Protein AF-A0A3S0EVJ2-F1 (afdb_monomer_lite)

Structure (mmCIF, N/CA/C/O backbone):
data_AF-A0A3S0EVJ2-F1
#
_entry.id   AF-A0A3S0EVJ2-F1
#
loop_
_atom_site.group_PDB
_atom_site.id
_atom_site.type_symbol
_atom_site.label_atom_id
_atom_site.label_alt_id
_atom_site.label_comp_id
_atom_site.label_asym_id
_atom_site.label_entity_id
_atom_site.label_seq_id
_atom_site.pdbx_PDB_ins_code
_atom_site.Cartn_x
_atom_site.Cartn_y
_atom_site.Cartn_z
_atom_site.occupancy
_atom_site.B_iso_or_equiv
_atom_site.auth_seq_id
_atom_site.auth_comp_id
_atom_site.auth_asym_id
_atom_site.auth_atom_id
_atom_site.pdbx_PDB_model_num
ATOM 1 N N . MET A 1 1 ? 15.699 -9.186 -1.131 1.00 78.44 1 MET A N 1
ATOM 2 C CA . MET A 1 1 ? 15.725 -7.736 -0.841 1.00 78.44 1 MET A CA 1
ATOM 3 C C . MET A 1 1 ? 14.371 -7.357 -0.269 1.00 78.44 1 MET A C 1
ATOM 5 O O . MET A 1 1 ? 13.377 -7.865 -0.770 1.00 78.44 1 MET A O 1
ATOM 9 N N . SER A 1 2 ? 14.331 -6.539 0.780 1.00 86.75 2 SER A N 1
ATOM 10 C CA . SER A 1 2 ? 13.097 -6.071 1.421 1.00 86.75 2 SER A CA 1
ATOM 11 C C . SER A 1 2 ? 13.138 -4.554 1.551 1.00 86.75 2 SER A C 1
ATOM 13 O O . SER A 1 2 ? 14.185 -4.005 1.890 1.00 86.75 2 SER A O 1
ATOM 15 N N . LEU A 1 3 ? 12.007 -3.900 1.302 1.00 86.50 3 LEU A N 1
ATOM 16 C CA . LEU A 1 3 ? 11.791 -2.490 1.605 1.00 86.50 3 LEU A CA 1
ATOM 17 C C . LEU A 1 3 ? 10.789 -2.410 2.756 1.00 86.50 3 LEU A C 1
ATOM 19 O O . LEU A 1 3 ? 9.761 -3.083 2.716 1.00 86.50 3 LEU A O 1
ATOM 23 N N . ALA A 1 4 ? 11.101 -1.604 3.764 1.00 92.69 4 ALA A N 1
ATOM 24 C CA . ALA A 1 4 ? 10.222 -1.330 4.891 1.00 92.69 4 ALA A CA 1
ATOM 25 C C . ALA A 1 4 ? 10.056 0.184 5.041 1.00 92.69 4 ALA A C 1
ATOM 27 O O . ALA A 1 4 ? 10.970 0.944 4.720 1.00 92.69 4 ALA A O 1
ATOM 28 N N . ALA A 1 5 ? 8.882 0.596 5.507 1.00 90.56 5 ALA A N 1
ATOM 29 C CA . ALA A 1 5 ? 8.569 1.973 5.846 1.00 90.56 5 ALA A CA 1
ATOM 30 C C . ALA A 1 5 ? 7.758 1.972 7.141 1.00 90.56 5 ALA A C 1
ATOM 32 O O . ALA A 1 5 ? 6.828 1.176 7.282 1.00 90.56 5 ALA A O 1
ATOM 33 N N . ASP A 1 6 ? 8.108 2.873 8.050 1.00 93.00 6 ASP A N 1
ATOM 34 C CA . ASP A 1 6 ? 7.397 3.083 9.303 1.00 93.00 6 ASP A CA 1
ATOM 35 C C . ASP A 1 6 ? 6.576 4.369 9.207 1.00 93.00 6 ASP A C 1
ATOM 37 O O . ASP A 1 6 ? 7.043 5.387 8.690 1.00 93.00 6 ASP A O 1
ATOM 41 N N . LEU A 1 7 ? 5.341 4.318 9.700 1.00 88.81 7 LEU A N 1
ATOM 42 C CA . LEU A 1 7 ? 4.457 5.472 9.799 1.00 88.81 7 LEU A CA 1
ATOM 43 C C . LEU A 1 7 ? 3.953 5.570 11.233 1.00 88.81 7 LEU A C 1
ATOM 45 O O . LEU A 1 7 ? 3.398 4.612 11.774 1.00 88.81 7 LEU A O 1
ATOM 49 N N . GLU A 1 8 ? 4.143 6.733 11.848 1.00 90.75 8 GLU A N 1
ATOM 50 C CA . GLU A 1 8 ? 3.673 6.963 13.207 1.00 90.75 8 GLU A CA 1
ATOM 51 C C . GLU A 1 8 ? 2.144 6.943 13.267 1.00 90.75 8 GLU A C 1
ATOM 53 O O . GLU A 1 8 ? 1.458 7.526 12.425 1.00 90.75 8 GLU A O 1
ATOM 58 N N . ALA A 1 9 ? 1.597 6.316 14.311 1.00 86.88 9 ALA A N 1
ATOM 59 C CA . ALA A 1 9 ? 0.150 6.246 14.512 1.00 86.88 9 ALA A CA 1
ATOM 60 C C . ALA A 1 9 ? -0.497 7.639 14.612 1.00 86.88 9 ALA A C 1
ATOM 62 O O . ALA A 1 9 ? -1.634 7.813 14.184 1.00 86.88 9 ALA A O 1
ATOM 63 N N . ALA A 1 10 ? 0.238 8.641 15.110 1.00 88.25 10 ALA A N 1
ATOM 64 C CA . ALA A 1 10 ? -0.221 10.027 15.194 1.00 88.25 10 ALA A CA 1
ATOM 65 C C . ALA A 1 10 ? -0.474 10.678 13.818 1.00 88.25 10 ALA A C 1
ATOM 67 O O . ALA A 1 10 ? -1.190 11.673 13.731 1.00 88.25 10 ALA A O 1
ATOM 68 N N . CYS A 1 11 ? 0.084 10.122 12.739 1.00 90.06 11 CYS A N 1
ATOM 69 C CA . CYS A 1 11 ? -0.167 10.577 11.373 1.00 90.06 11 CYS A CA 1
ATOM 70 C C . CYS A 1 11 ? -1.436 9.966 10.759 1.00 90.06 11 CYS A C 1
ATOM 72 O O . CYS A 1 11 ? -1.799 10.319 9.635 1.00 90.06 11 CYS A O 1
ATOM 74 N N . LEU A 1 12 ? -2.094 9.034 11.453 1.00 88.00 12 LEU A N 1
ATOM 75 C CA . LEU A 1 12 ? -3.282 8.348 10.962 1.00 88.00 12 LEU A CA 1
ATOM 76 C C . LEU A 1 12 ? -4.567 9.013 11.475 1.00 88.00 12 LEU A C 1
ATOM 78 O O . LEU A 1 12 ? -4.590 9.563 12.577 1.00 88.00 12 LEU A O 1
ATOM 82 N N . PRO A 1 13 ? -5.674 8.927 10.716 1.00 88.75 13 PRO A N 1
ATOM 83 C CA . PRO A 1 13 ? -6.986 9.278 11.242 1.00 88.75 13 PRO A CA 1
ATOM 84 C C . PRO A 1 13 ? -7.338 8.414 12.462 1.00 88.75 13 PRO A C 1
ATOM 86 O O . PRO A 1 13 ? -7.013 7.228 12.509 1.00 88.75 13 PRO A O 1
ATOM 89 N N . ALA A 1 14 ? -8.047 8.992 13.431 1.00 88.12 14 ALA A N 1
ATOM 90 C CA . ALA A 1 14 ? -8.553 8.238 14.573 1.00 88.12 14 ALA A CA 1
ATOM 91 C C . ALA A 1 14 ? -9.672 7.260 14.160 1.00 88.12 14 ALA A C 1
ATOM 93 O O . ALA A 1 14 ? -10.445 7.533 13.239 1.00 88.12 14 ALA A O 1
ATOM 94 N N . GLY A 1 15 ? -9.806 6.155 14.900 1.00 89.12 15 GLY A N 1
ATOM 95 C CA . GLY A 1 15 ? -10.905 5.196 14.756 1.00 89.12 15 GLY A CA 1
ATOM 96 C C . GLY A 1 15 ? -10.574 3.964 13.911 1.00 89.12 15 GLY A C 1
ATOM 97 O O . GLY A 1 15 ? -9.432 3.507 13.846 1.00 89.12 1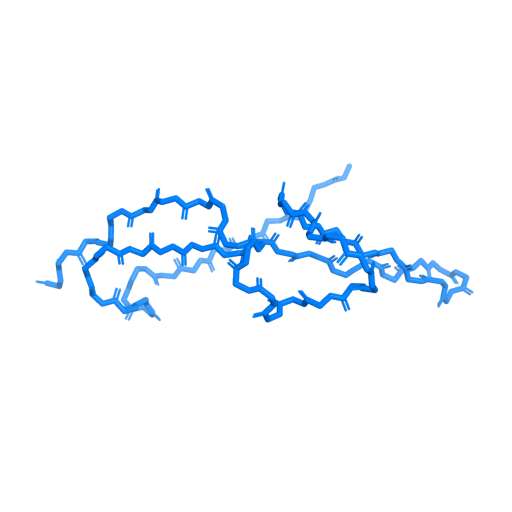5 GLY A O 1
ATOM 98 N N . GLU A 1 16 ? -11.607 3.367 13.314 1.00 92.69 16 GLU A N 1
ATOM 99 C CA . GLU A 1 16 ? -11.457 2.181 12.469 1.00 92.69 16 GLU A CA 1
ATOM 100 C C . GLU A 1 16 ? -10.961 2.571 11.077 1.00 92.69 16 GLU A C 1
ATOM 102 O O . GLU A 1 16 ? -11.603 3.325 10.343 1.00 92.69 16 GLU A O 1
ATOM 107 N N . LEU A 1 17 ? -9.810 2.024 10.704 1.00 92.94 17 LEU A N 1
ATOM 108 C CA . LEU A 1 17 ? -9.168 2.254 9.426 1.00 92.94 17 LEU A CA 1
ATOM 109 C C . LEU A 1 17 ? -9.394 1.062 8.506 1.00 92.94 17 LEU A C 1
ATOM 111 O O . LEU A 1 17 ? -9.245 -0.098 8.896 1.00 92.94 17 LEU A O 1
ATOM 115 N N . ARG A 1 18 ? -9.679 1.372 7.243 1.00 95.19 18 ARG A N 1
ATOM 116 C CA . ARG A 1 18 ? -9.417 0.465 6.129 1.00 95.19 18 ARG A CA 1
ATOM 117 C C . ARG A 1 18 ? -8.222 1.006 5.368 1.00 95.19 18 ARG A C 1
ATOM 119 O O . ARG A 1 18 ? -8.227 2.185 5.025 1.00 95.19 18 ARG A O 1
ATOM 126 N N . LEU A 1 19 ? -7.217 0.171 5.131 1.00 93.75 19 LEU A N 1
ATOM 127 C CA . LEU A 1 19 ? -5.968 0.544 4.472 1.00 93.75 19 LEU A CA 1
ATOM 128 C C . LEU A 1 19 ? -5.838 -0.191 3.138 1.00 93.75 19 LEU A C 1
ATOM 130 O O . LEU A 1 19 ? -6.060 -1.402 3.058 1.00 93.75 19 LEU A O 1
ATOM 134 N N . GLY A 1 20 ? -5.445 0.552 2.107 1.00 95.38 20 GLY A N 1
ATOM 135 C CA . GLY A 1 20 ? -4.897 0.016 0.868 1.00 95.38 20 GLY A CA 1
ATOM 136 C C . GLY A 1 20 ? -3.380 0.133 0.926 1.00 95.38 20 GLY A C 1
ATOM 137 O O . GLY A 1 20 ? -2.861 1.220 1.165 1.00 95.38 20 GLY A O 1
ATOM 138 N N . ILE A 1 21 ? -2.673 -0.984 0.747 1.00 94.50 21 ILE A N 1
ATOM 139 C CA . ILE A 1 21 ? -1.208 -1.006 0.677 1.00 94.50 21 ILE A CA 1
ATOM 140 C C . ILE A 1 21 ? -0.824 -1.311 -0.762 1.00 94.50 21 ILE A C 1
ATOM 142 O O . ILE A 1 21 ? -1.207 -2.351 -1.304 1.00 94.50 21 ILE A O 1
ATOM 146 N N . THR A 1 22 ? -0.068 -0.399 -1.364 1.00 95.62 22 THR A N 1
ATOM 147 C CA . THR A 1 22 ? 0.368 -0.472 -2.758 1.00 95.62 22 THR A CA 1
ATOM 148 C C . THR A 1 22 ? 1.849 -0.143 -2.867 1.00 95.62 22 THR A C 1
ATOM 150 O O . THR A 1 22 ? 2.366 0.645 -2.078 1.00 95.62 22 THR A O 1
ATOM 153 N N . ALA A 1 23 ? 2.525 -0.698 -3.868 1.00 94.31 23 ALA A N 1
ATOM 154 C CA . ALA A 1 23 ? 3.909 -0.371 -4.184 1.00 94.31 23 ALA A CA 1
ATOM 155 C C . ALA A 1 23 ? 4.092 -0.212 -5.695 1.00 94.31 23 ALA A C 1
ATOM 157 O O . ALA A 1 23 ? 3.533 -0.975 -6.485 1.00 94.31 23 ALA A O 1
ATOM 158 N N . VAL A 1 24 ? 4.911 0.763 -6.084 1.00 94.88 24 VAL A N 1
ATOM 159 C CA . VAL A 1 24 ? 5.402 0.929 -7.454 1.00 94.88 24 VAL A CA 1
ATOM 160 C C . VAL A 1 24 ? 6.891 0.632 -7.441 1.00 94.88 24 VAL A C 1
ATOM 162 O O . VAL A 1 24 ? 7.627 1.212 -6.647 1.00 94.88 24 VAL A O 1
ATOM 165 N N . ILE A 1 25 ? 7.323 -0.289 -8.296 1.00 93.75 25 ILE A N 1
ATOM 166 C CA . ILE A 1 25 ? 8.724 -0.683 -8.424 1.00 93.75 25 ILE A CA 1
ATOM 167 C C . ILE A 1 25 ? 9.177 -0.318 -9.829 1.00 93.75 25 ILE A C 1
ATOM 169 O O . ILE A 1 25 ? 8.679 -0.889 -10.798 1.00 93.75 25 ILE A O 1
ATOM 173 N N . GLU A 1 26 ? 10.117 0.613 -9.924 1.00 96.50 26 GLU A N 1
ATOM 174 C CA . GLU A 1 26 ? 10.828 0.913 -11.163 1.00 96.50 26 GLU A CA 1
ATOM 175 C C . GLU A 1 26 ? 12.026 -0.036 -11.302 1.00 96.50 26 GLU A C 1
ATOM 177 O O . GLU A 1 26 ? 12.820 -0.209 -10.374 1.00 96.50 26 GLU A O 1
ATOM 182 N N . HIS A 1 27 ? 12.125 -0.697 -12.451 1.00 95.50 27 HIS A N 1
ATOM 183 C CA . HIS A 1 27 ? 13.232 -1.581 -12.808 1.00 95.50 27 HIS A CA 1
ATOM 184 C C . HIS A 1 27 ? 14.333 -0.785 -13.511 1.00 95.50 27 HIS A C 1
ATOM 186 O O . HIS A 1 27 ? 14.088 0.273 -14.082 1.00 95.50 27 HIS A O 1
ATOM 192 N N . CYS A 1 28 ? 15.559 -1.315 -13.523 1.00 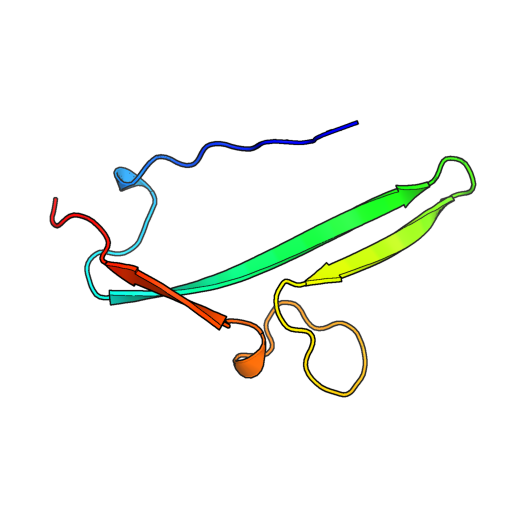96.62 28 CYS A N 1
ATOM 193 C CA . CYS A 1 28 ? 16.705 -0.645 -14.152 1.00 96.62 28 CYS A CA 1
ATOM 194 C C . CYS A 1 28 ? 16.541 -0.398 -15.665 1.00 96.62 28 CYS A C 1
ATOM 196 O O . CYS A 1 28 ? 17.283 0.397 -16.235 1.00 96.62 28 CYS A O 1
ATOM 198 N N . ASP A 1 29 ? 15.610 -1.094 -16.318 1.00 97.12 29 ASP A N 1
ATOM 199 C CA . ASP A 1 29 ? 15.253 -0.918 -17.729 1.00 97.12 29 ASP A CA 1
ATOM 200 C C . ASP A 1 29 ? 14.144 0.133 -17.953 1.00 97.12 29 ASP A C 1
ATOM 202 O O . ASP A 1 29 ? 13.713 0.345 -19.086 1.00 97.12 29 ASP A O 1
ATOM 206 N N . GLY A 1 30 ? 13.687 0.801 -16.888 1.00 97.06 30 GLY A N 1
ATOM 207 C CA . GLY A 1 30 ? 12.629 1.812 -16.906 1.00 97.06 30 GLY A CA 1
ATOM 208 C C . GLY A 1 30 ? 11.204 1.245 -16.851 1.00 97.06 30 GLY A C 1
ATOM 209 O O . GLY A 1 30 ? 10.234 2.011 -16.825 1.00 97.06 30 GLY A O 1
ATOM 210 N N . HIS A 1 31 ? 11.027 -0.080 -16.820 1.00 97.31 31 HIS A N 1
ATOM 211 C CA . HIS A 1 31 ? 9.705 -0.680 -16.661 1.00 97.31 31 HIS A CA 1
ATOM 212 C C . HIS A 1 31 ? 9.195 -0.550 -15.217 1.00 97.31 31 HIS A C 1
ATOM 214 O O . HIS A 1 31 ? 9.958 -0.605 -14.256 1.00 97.31 31 HIS A O 1
ATOM 220 N N . HIS A 1 32 ? 7.876 -0.424 -15.055 1.00 96.00 32 HIS A N 1
ATOM 221 C CA . HIS A 1 32 ? 7.226 -0.299 -13.753 1.00 96.00 32 HIS A CA 1
ATOM 222 C C . HIS A 1 32 ? 6.390 -1.536 -13.426 1.00 96.00 32 HIS A C 1
ATOM 224 O O . HIS A 1 32 ? 5.582 -1.993 -14.228 1.00 96.00 32 HIS A O 1
ATOM 230 N N . SER A 1 33 ? 6.539 -2.065 -12.214 1.00 93.62 33 SER A N 1
ATOM 231 C CA . SER A 1 33 ? 5.633 -3.067 -11.649 1.00 93.62 33 SER A CA 1
ATOM 232 C C . SER A 1 33 ? 4.761 -2.440 -10.571 1.00 93.62 33 SER A C 1
ATOM 234 O O . SER A 1 33 ? 5.265 -1.761 -9.677 1.00 93.62 33 SER A O 1
ATOM 236 N N . TYR A 1 34 ? 3.460 -2.703 -10.638 1.00 94.81 34 TYR A N 1
ATOM 237 C CA . TYR A 1 34 ? 2.465 -2.169 -9.715 1.00 94.81 34 TYR A CA 1
ATOM 238 C C . TYR A 1 34 ? 1.929 -3.306 -8.851 1.00 94.81 34 TYR A C 1
ATOM 240 O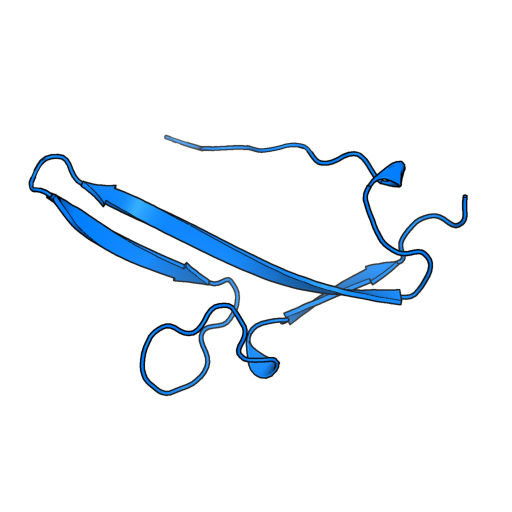 O . TYR A 1 34 ? 1.424 -4.301 -9.368 1.00 94.81 34 TYR A O 1
ATOM 248 N N . TRP A 1 35 ? 2.042 -3.153 -7.539 1.00 94.62 35 TRP A N 1
ATOM 249 C CA . TRP A 1 35 ? 1.609 -4.139 -6.559 1.00 94.62 35 TRP A CA 1
ATOM 250 C C . TRP A 1 35 ? 0.564 -3.525 -5.643 1.00 94.62 35 TRP A C 1
ATOM 252 O O . TRP A 1 35 ? 0.656 -2.356 -5.271 1.00 94.62 35 TRP A O 1
ATOM 262 N N . ALA A 1 36 ? -0.409 -4.335 -5.253 1.00 96.12 36 ALA A N 1
ATOM 263 C CA . ALA A 1 36 ? -1.399 -4.001 -4.247 1.00 96.12 36 ALA A CA 1
ATOM 264 C C . ALA A 1 36 ? -1.681 -5.252 -3.417 1.00 96.12 36 ALA A C 1
ATOM 266 O O . ALA A 1 36 ? -1.635 -6.362 -3.950 1.00 96.12 36 ALA A O 1
ATOM 267 N N . LEU A 1 37 ? -1.998 -5.086 -2.132 1.00 95.38 37 LEU A N 1
ATOM 268 C CA . LEU A 1 37 ? -2.417 -6.216 -1.298 1.00 95.38 37 LEU A CA 1
ATOM 269 C C . LEU A 1 37 ? -3.685 -6.887 -1.855 1.00 95.38 37 LEU A C 1
ATOM 271 O O . LEU A 1 37 ? -3.797 -8.109 -1.850 1.00 95.38 37 LEU A O 1
ATOM 275 N N . ALA A 1 38 ? -4.614 -6.076 -2.362 1.00 96.94 38 ALA A N 1
ATOM 276 C CA . ALA A 1 38 ? -5.751 -6.508 -3.158 1.00 96.94 38 ALA A CA 1
ATOM 277 C C . ALA A 1 38 ? -5.839 -5.617 -4.401 1.00 96.94 38 ALA A C 1
ATOM 279 O O . ALA A 1 38 ? -5.876 -4.394 -4.279 1.00 96.94 38 ALA A O 1
ATOM 280 N N . HIS A 1 39 ? -5.850 -6.225 -5.589 1.00 95.81 39 HIS A N 1
ATOM 281 C CA . HIS A 1 39 ? -5.943 -5.513 -6.863 1.00 95.81 39 HIS A CA 1
ATOM 282 C C . HIS A 1 39 ? -7.352 -5.677 -7.456 1.00 95.81 39 HIS A C 1
ATOM 284 O O . HIS A 1 39 ? -7.691 -6.778 -7.904 1.00 95.81 39 HIS A O 1
ATOM 290 N N . PRO A 1 40 ? -8.180 -4.615 -7.478 1.00 95.19 40 PRO A N 1
ATOM 291 C CA . PRO A 1 40 ? -9.487 -4.650 -8.128 1.00 95.19 40 PRO A CA 1
ATOM 292 C C . PRO A 1 40 ? -9.377 -4.912 -9.641 1.00 95.19 40 PRO A C 1
ATOM 294 O O . PRO A 1 40 ? -8.338 -4.636 -10.241 1.00 95.19 40 PRO A O 1
ATOM 297 N N . PRO A 1 41 ? -10.421 -5.445 -10.298 1.00 95.19 41 PRO A N 1
ATOM 298 C CA . PRO A 1 41 ? -10.416 -5.629 -11.746 1.00 95.19 41 PRO A CA 1
ATOM 299 C C . PRO A 1 41 ? -10.191 -4.313 -12.506 1.00 95.19 41 PRO A C 1
ATOM 301 O O . PRO A 1 41 ? -10.743 -3.278 -12.144 1.00 95.19 41 PRO A O 1
ATOM 304 N N . GLY A 1 42 ? -9.445 -4.370 -13.612 1.00 93.25 42 GLY A N 1
ATOM 305 C CA . GLY A 1 42 ? -9.187 -3.215 -14.475 1.00 93.25 42 GLY A CA 1
ATOM 306 C C . GLY A 1 42 ? -7.726 -2.773 -14.468 1.00 93.25 42 GLY A C 1
ATOM 307 O O . GLY A 1 42 ? -6.823 -3.571 -14.223 1.00 93.25 42 GLY A O 1
ATOM 308 N N . LYS A 1 43 ? -7.494 -1.503 -14.815 1.00 93.94 43 LYS A N 1
ATOM 309 C CA . LYS A 1 43 ? -6.157 -0.892 -14.772 1.00 93.94 43 LYS A CA 1
ATOM 310 C C . LYS A 1 43 ? -5.764 -0.598 -13.317 1.00 93.94 43 LYS A C 1
ATOM 312 O O . LYS A 1 43 ? -6.667 -0.374 -12.514 1.00 93.94 43 LYS A O 1
ATOM 317 N N . PRO A 1 44 ? -4.459 -0.526 -12.992 1.00 93.31 44 PRO A N 1
ATOM 318 C CA . PRO A 1 44 ? -4.021 -0.131 -11.659 1.00 93.31 44 PRO A CA 1
ATOM 319 C C . PRO A 1 44 ? -4.624 1.218 -11.249 1.00 93.31 44 PRO A C 1
ATOM 321 O O . PRO A 1 44 ? -4.367 2.241 -11.883 1.00 93.31 44 PRO A O 1
ATOM 324 N N . ASP A 1 45 ? -5.426 1.197 -10.188 1.00 95.12 45 ASP A N 1
ATOM 325 C CA . ASP A 1 45 ? -5.991 2.375 -9.537 1.00 95.12 45 ASP A CA 1
ATOM 326 C C . ASP A 1 45 ? -5.834 2.223 -8.023 1.00 95.12 45 ASP A C 1
ATOM 328 O O . ASP A 1 45 ? -6.54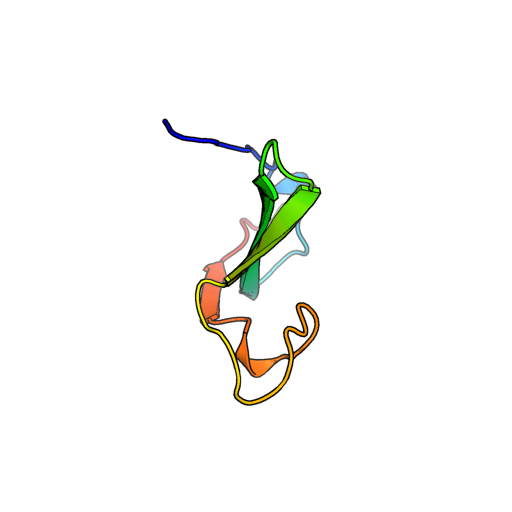4 1.460 -7.367 1.00 95.12 45 ASP A O 1
ATOM 332 N N . PHE A 1 46 ? -4.879 2.961 -7.461 1.00 95.38 46 PHE A N 1
ATOM 333 C CA . PHE A 1 46 ? -4.573 2.931 -6.029 1.00 95.38 46 PHE A CA 1
ATOM 334 C C . PHE A 1 46 ? -5.641 3.602 -5.165 1.00 95.38 46 PHE A C 1
ATOM 336 O O . PHE A 1 46 ? -5.652 3.423 -3.948 1.00 95.38 46 PHE A O 1
ATOM 343 N N . HIS A 1 47 ? -6.560 4.343 -5.782 1.00 94.75 47 HIS A N 1
ATOM 344 C CA . HIS A 1 47 ? -7.677 4.983 -5.101 1.00 94.75 47 HIS A CA 1
ATOM 345 C C . HIS A 1 47 ? -8.951 4.135 -5.157 1.00 94.75 47 HIS A C 1
ATOM 347 O O . HIS A 1 47 ? -9.939 4.481 -4.500 1.00 94.75 47 HIS A O 1
ATOM 353 N N . HIS A 1 48 ? -8.946 3.013 -5.888 1.00 96.81 48 HIS A N 1
ATOM 354 C CA . HIS A 1 48 ? -10.104 2.139 -5.970 1.00 96.81 48 HIS A CA 1
ATOM 355 C C . HIS A 1 48 ? -10.411 1.550 -4.591 1.00 96.81 48 HIS A C 1
ATOM 357 O O . HIS A 1 48 ? -9.596 0.847 -3.989 1.00 96.81 48 HIS A O 1
ATOM 363 N N . ARG A 1 49 ? -11.618 1.822 -4.082 1.00 95.56 49 ARG A N 1
ATOM 364 C CA . ARG A 1 49 ? -11.990 1.513 -2.693 1.00 95.56 49 ARG A CA 1
ATOM 365 C C . ARG A 1 49 ? -11.852 0.028 -2.354 1.00 95.56 49 ARG A C 1
ATOM 367 O O . ARG A 1 49 ? -11.434 -0.295 -1.248 1.00 95.56 49 ARG A O 1
ATOM 374 N N . ASP A 1 50 ? -12.144 -0.851 -3.306 1.00 96.00 50 ASP A N 1
ATOM 375 C CA . ASP A 1 50 ? -12.031 -2.305 -3.119 1.00 96.00 50 ASP A CA 1
ATOM 376 C C . ASP A 1 50 ? -10.584 -2.795 -2.921 1.00 96.00 50 A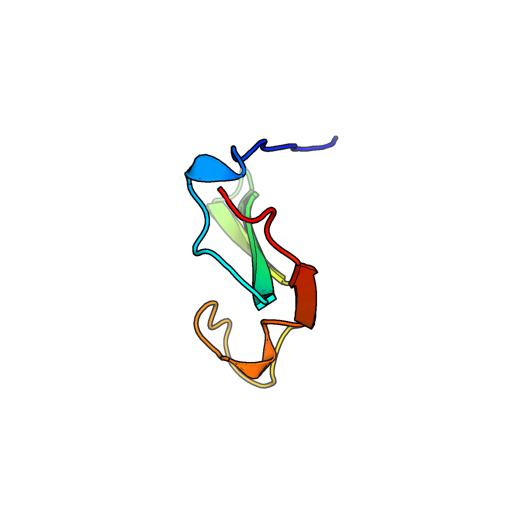SP A C 1
ATOM 378 O O . ASP A 1 50 ? -10.375 -3.918 -2.473 1.00 96.00 50 ASP A O 1
ATOM 382 N N . GLY A 1 51 ? -9.575 -1.957 -3.194 1.00 96.81 51 GLY A N 1
ATOM 383 C CA . GLY A 1 51 ? -8.175 -2.248 -2.870 1.00 96.81 51 GLY A CA 1
ATOM 384 C C . GLY A 1 51 ? -7.829 -2.073 -1.383 1.00 96.81 51 GLY A C 1
ATOM 385 O O . GLY A 1 51 ? -6.764 -2.502 -0.937 1.00 96.81 51 GLY A O 1
ATOM 386 N N . PHE A 1 52 ? -8.715 -1.464 -0.586 1.00 96.62 52 PHE A N 1
ATOM 387 C CA . PHE A 1 52 ? -8.507 -1.211 0.842 1.00 96.62 52 PHE A CA 1
ATOM 388 C C . PHE A 1 52 ? -8.911 -2.433 1.680 1.00 96.62 52 PHE A C 1
ATOM 390 O O . PHE A 1 52 ? -9.965 -2.455 2.321 1.00 96.62 52 PHE A O 1
ATOM 397 N N . ALA A 1 53 ? -8.069 -3.465 1.643 1.00 96.38 53 ALA A N 1
ATOM 398 C CA . ALA A 1 53 ? -8.368 -4.790 2.183 1.00 96.38 53 ALA A CA 1
ATOM 399 C C . ALA A 1 53 ? -7.944 -5.024 3.646 1.00 96.38 53 ALA A C 1
ATOM 401 O O . ALA A 1 53 ? -8.357 -6.019 4.239 1.00 96.38 53 ALA A O 1
ATOM 402 N N . VAL A 1 54 ? -7.136 -4.146 4.253 1.00 95.06 54 VAL A N 1
ATOM 403 C CA . VAL A 1 54 ? -6.703 -4.312 5.654 1.00 95.06 54 VAL A CA 1
ATOM 404 C C . VAL A 1 54 ? -7.602 -3.509 6.577 1.00 95.06 54 VAL A C 1
ATOM 406 O O . VAL A 1 54 ? -7.710 -2.298 6.415 1.00 95.06 54 VAL A O 1
ATOM 409 N N . ALA A 1 55 ? -8.188 -4.158 7.580 1.00 94.19 55 ALA A N 1
ATOM 410 C CA . ALA A 1 55 ? -8.836 -3.476 8.694 1.00 94.19 55 ALA A CA 1
ATOM 411 C C . ALA A 1 55 ? -7.841 -3.299 9.853 1.00 94.19 55 ALA A C 1
ATOM 413 O O . ALA A 1 55 ? -7.216 -4.267 10.287 1.00 94.19 55 ALA A O 1
ATOM 414 N N . LEU A 1 56 ? -7.711 -2.077 10.364 1.00 91.31 56 LEU A N 1
ATOM 415 C CA . LEU A 1 56 ? -6.858 -1.740 11.503 1.00 91.31 56 LEU A CA 1
ATOM 416 C C . LEU A 1 56 ? -7.630 -0.834 12.463 1.00 91.31 56 LEU A C 1
ATOM 418 O O . LEU A 1 56 ? -8.334 0.074 12.033 1.00 91.31 56 LEU A O 1
ATOM 422 N N . LYS A 1 57 ? -7.484 -1.043 13.771 1.00 86.62 57 LYS A N 1
ATOM 423 C CA . LYS A 1 57 ? -7.946 -0.066 14.764 1.00 86.62 57 LYS A CA 1
ATOM 424 C C . LYS A 1 57 ? -6.800 0.890 15.050 1.00 86.62 57 LYS A C 1
ATOM 426 O O . LYS A 1 57 ? -5.779 0.455 15.582 1.00 86.62 57 LYS A O 1
ATOM 431 N N . ALA A 1 58 ? -6.951 2.159 14.675 1.00 77.81 58 ALA A N 1
ATOM 432 C CA . ALA A 1 58 ? -5.992 3.169 15.086 1.00 77.81 58 ALA A CA 1
ATOM 433 C C . ALA A 1 58 ? -6.075 3.320 16.613 1.00 77.81 58 ALA A C 1
ATOM 435 O O . ALA A 1 58 ? -7.186 3.291 17.160 1.00 77.81 58 ALA A O 1
ATOM 436 N N . PRO A 1 59 ? -4.941 3.478 17.312 1.00 67.00 59 PRO A N 1
ATOM 437 C CA . PRO A 1 59 ? -4.973 3.893 18.702 1.00 67.00 59 PRO A CA 1
ATOM 438 C C . PRO A 1 59 ? -5.765 5.197 18.797 1.00 67.00 59 PRO A C 1
ATOM 440 O O . PRO A 1 59 ? -5.569 6.108 17.990 1.00 67.00 59 PRO A O 1
ATOM 443 N N . THR A 1 60 ? -6.679 5.284 19.758 1.00 60.25 60 THR A N 1
ATOM 444 C CA . THR A 1 60 ? -7.229 6.586 20.135 1.00 60.25 60 THR A CA 1
ATOM 445 C C . THR A 1 60 ? -6.061 7.441 20.644 1.00 60.25 60 THR A C 1
ATOM 447 O O . THR A 1 60 ? -5.263 6.899 21.417 1.00 60.25 60 THR A O 1
ATOM 450 N N . PRO A 1 61 ? -5.921 8.708 20.206 1.00 59.69 61 PRO A N 1
ATOM 451 C CA . PRO A 1 61 ? -4.952 9.629 20.793 1.00 59.69 61 PRO A CA 1
ATOM 452 C C . PRO A 1 61 ? -5.070 9.711 22.318 1.00 59.69 61 PRO A C 1
ATOM 454 O O . PRO A 1 61 ? -6.213 9.595 22.826 1.00 59.69 61 PRO A O 1
#

Foldseek 3Di:
DDDDDDDDLVVDDAFKDQAKDKDWDQDPVRDIDIDTPDADPDPDDSPPPVSRHDIDHRDDD

Sequence (61 aa):
MSLAADLEAACLPAGELRLGITAVIEHCDGHHSYWALAHPPGKPDFHHRDGFAVALKAPTP

Radius of gyration: 14.15 Å; chains: 1; bounding box: 29×18×38 Å

Secondary structure (DSSP, 8-state):
--------GGGSPSSEEEE--EEEEE-TTS-EEEEESS--SSS--TT-GGG--EEE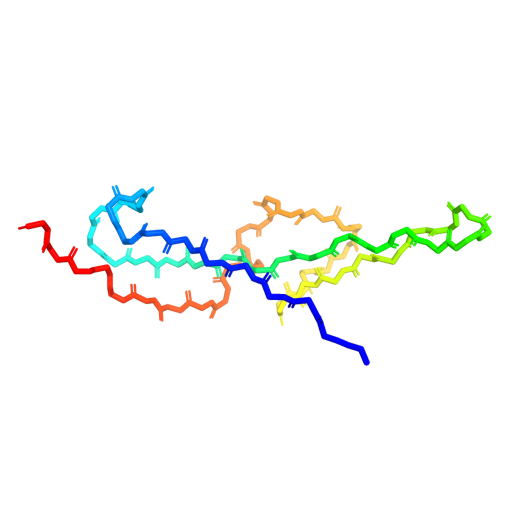EPPP-

pLDDT: mean 91.46, std 7.81, range [59.69, 97.31]